Protein AF-A0A0F9I313-F1 (afdb_monomer)

Foldseek 3Di:
DQQQCDDPPQDHRNDHPVCVVVVVDDVVRVVVSVVVSVVSVVVVVVVVVVD

Structure (mmCIF, N/CA/C/O backbone):
data_AF-A0A0F9I313-F1
#
_entry.id   AF-A0A0F9I313-F1
#
loop_
_atom_site.group_PDB
_atom_site.id
_atom_site.type_symbol
_atom_site.label_atom_id
_atom_site.label_alt_id
_atom_site.label_comp_id
_atom_site.label_asym_id
_atom_site.label_entity_id
_atom_site.label_seq_id
_atom_site.pdbx_PDB_ins_code
_atom_site.Cartn_x
_atom_site.Cartn_y
_atom_site.Cartn_z
_atom_site.occupancy
_atom_site.B_iso_or_equiv
_atom_site.auth_seq_id
_atom_site.auth_comp_id
_atom_site.auth_asym_id
_atom_site.auth_atom_id
_atom_site.pdbx_PDB_model_num
ATOM 1 N N . MET A 1 1 ? -11.173 8.665 -2.223 1.00 59.66 1 MET A N 1
ATOM 2 C CA . MET A 1 1 ? -9.707 8.817 -2.087 1.00 59.66 1 MET A CA 1
ATOM 3 C C . MET A 1 1 ? -9.017 7.701 -2.858 1.00 59.66 1 MET A C 1
ATOM 5 O O . MET A 1 1 ? -9.437 6.558 -2.726 1.00 59.66 1 MET A O 1
ATOM 9 N N . ARG A 1 2 ? -8.000 8.029 -3.672 1.00 67.81 2 ARG A N 1
ATOM 10 C CA . ARG A 1 2 ? -7.223 7.067 -4.484 1.00 67.81 2 ARG A CA 1
ATOM 11 C C . ARG A 1 2 ? -6.657 5.860 -3.709 1.00 67.81 2 ARG A C 1
ATOM 13 O O . ARG A 1 2 ? -6.684 4.776 -4.292 1.00 67.81 2 ARG A O 1
ATOM 20 N N . PRO A 1 3 ? -6.208 5.970 -2.439 1.00 79.38 3 PRO A N 1
ATOM 21 C CA . PRO A 1 3 ? -5.647 4.817 -1.731 1.00 79.38 3 PRO A CA 1
ATOM 22 C C . PRO A 1 3 ? -6.588 3.626 -1.595 1.00 79.38 3 PRO A C 1
ATOM 24 O O . PRO A 1 3 ? -6.106 2.499 -1.647 1.00 79.38 3 PRO A O 1
ATOM 27 N N . CYS A 1 4 ? -7.910 3.822 -1.565 1.00 84.00 4 CYS A N 1
ATOM 28 C CA . CYS A 1 4 ? -8.827 2.685 -1.443 1.00 84.00 4 CYS A CA 1
ATOM 29 C C . CYS A 1 4 ? -9.264 2.060 -2.777 1.00 84.00 4 CYS A C 1
ATOM 31 O O . CYS A 1 4 ? -10.033 1.103 -2.791 1.00 84.00 4 CYS A O 1
ATOM 33 N N . THR A 1 5 ? -8.785 2.584 -3.907 1.00 85.50 5 THR A N 1
ATOM 34 C CA . THR A 1 5 ? -9.000 1.993 -5.240 1.00 85.50 5 THR A CA 1
ATOM 35 C C . THR A 1 5 ? -7.716 1.429 -5.844 1.00 85.50 5 THR A C 1
ATOM 37 O O . THR A 1 5 ? -7.785 0.655 -6.795 1.00 85.50 5 THR A O 1
ATOM 40 N N . GLY A 1 6 ? -6.549 1.810 -5.313 1.00 86.88 6 GLY A N 1
ATOM 41 C CA . GLY A 1 6 ? -5.253 1.457 -5.892 1.00 86.88 6 GLY A CA 1
ATOM 42 C C . GLY A 1 6 ? -5.013 2.118 -7.254 1.00 86.88 6 GLY A C 1
ATOM 43 O O . GLY A 1 6 ? -5.712 3.061 -7.643 1.00 86.88 6 GLY A O 1
ATOM 44 N N . ILE A 1 7 ? -4.004 1.627 -7.979 1.00 87.25 7 ILE A N 1
ATOM 45 C CA . ILE A 1 7 ? -3.675 2.039 -9.350 1.00 87.25 7 ILE A CA 1
ATOM 46 C C . ILE A 1 7 ? -3.451 0.794 -10.2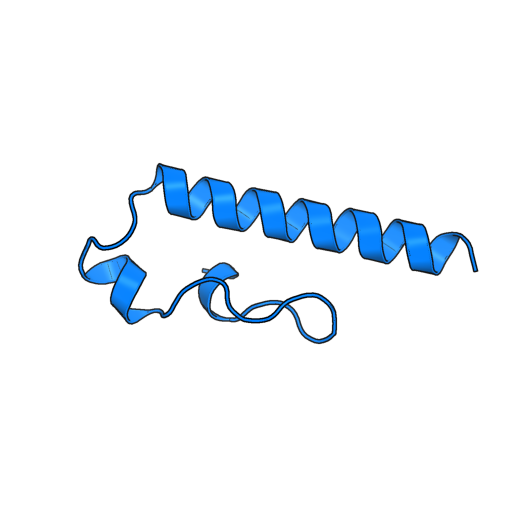01 1.00 87.25 7 ILE A C 1
ATOM 48 O O . ILE A 1 7 ? -2.533 0.013 -9.950 1.00 87.25 7 ILE A O 1
ATOM 52 N N . HIS A 1 8 ? -4.268 0.635 -11.240 1.00 86.81 8 HIS A N 1
ATOM 53 C CA . HIS A 1 8 ? -4.193 -0.516 -12.133 1.00 86.81 8 HIS A CA 1
ATOM 54 C C . HIS A 1 8 ? -2.787 -0.680 -12.734 1.00 86.81 8 HIS A C 1
ATOM 56 O O . HIS A 1 8 ? -2.239 0.262 -13.300 1.00 86.81 8 HIS A O 1
ATOM 62 N N . GLY A 1 9 ? -2.210 -1.877 -12.596 1.00 84.06 9 GLY A N 1
ATOM 63 C CA . GLY A 1 9 ? -0.873 -2.203 -13.103 1.00 84.06 9 GLY A CA 1
ATOM 64 C C . GLY A 1 9 ? 0.302 -1.646 -12.287 1.00 84.06 9 GLY A C 1
ATOM 65 O O . GLY A 1 9 ? 1.441 -1.901 -12.663 1.00 84.06 9 GLY A O 1
ATOM 66 N N . ILE A 1 10 ? 0.049 -0.921 -11.188 1.00 88.31 10 ILE A N 1
ATOM 67 C CA . ILE A 1 10 ? 1.101 -0.359 -10.321 1.00 88.31 10 ILE A CA 1
ATOM 68 C C . ILE A 1 10 ? 0.946 -0.838 -8.873 1.00 88.31 10 ILE A C 1
ATOM 70 O O . ILE A 1 10 ? 1.880 -1.425 -8.336 1.00 88.31 10 ILE A O 1
ATOM 74 N N . CYS A 1 11 ? -0.211 -0.622 -8.232 1.00 86.38 11 CYS A N 1
ATOM 75 C CA . CYS A 1 11 ? -0.430 -1.061 -6.850 1.00 86.38 11 CYS A CA 1
ATOM 76 C C . CYS A 1 11 ? -1.889 -1.469 -6.572 1.00 86.38 11 CYS A C 1
ATOM 78 O O . CYS A 1 11 ? -2.819 -0.862 -7.116 1.00 86.38 11 CYS A O 1
ATOM 80 N N . PRO A 1 12 ? -2.117 -2.467 -5.699 1.00 89.69 12 PRO A N 1
ATOM 81 C CA . PRO A 1 12 ? -3.451 -2.776 -5.198 1.00 89.69 12 PRO A CA 1
ATOM 82 C C . PRO A 1 12 ? -3.981 -1.653 -4.281 1.00 89.69 12 PRO A C 1
ATOM 84 O O . PRO A 1 12 ? -3.229 -0.744 -3.913 1.00 89.69 12 PRO A O 1
ATOM 87 N N . PRO A 1 13 ? -5.272 -1.689 -3.905 1.00 90.81 13 PRO A N 1
ATOM 88 C CA . PRO A 1 13 ? -5.812 -0.813 -2.869 1.00 90.81 13 PRO A CA 1
ATOM 89 C C . PRO A 1 13 ? -5.015 -0.930 -1.564 1.00 90.81 13 PRO A C 1
ATOM 91 O O . PRO A 1 13 ? -4.730 -2.036 -1.111 1.00 90.81 13 PRO A O 1
ATOM 94 N N . LEU A 1 14 ? -4.678 0.213 -0.967 1.00 88.50 14 LEU A N 1
ATOM 95 C CA . LEU A 1 14 ? -3.960 0.321 0.308 1.00 88.50 14 LEU A CA 1
ATOM 96 C C . LEU A 1 14 ? -4.905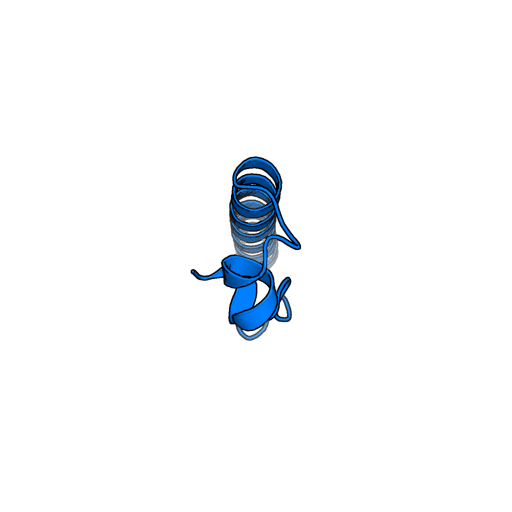 0.382 1.516 1.00 88.50 14 LEU A C 1
ATOM 98 O O . LEU A 1 14 ? -4.476 0.137 2.635 1.00 88.50 14 LEU A O 1
ATOM 102 N N . CYS A 1 15 ? -6.179 0.698 1.287 1.00 87.75 15 CYS A N 1
ATOM 103 C CA . CYS A 1 15 ? -7.233 0.730 2.300 1.00 87.75 15 CYS A CA 1
ATOM 104 C C . CYS A 1 15 ? -8.555 0.235 1.720 1.00 87.75 15 CYS A C 1
ATOM 106 O O . CYS A 1 15 ? -8.764 0.230 0.504 1.00 87.75 15 CYS A O 1
ATOM 108 N N . LYS A 1 16 ? -9.496 -0.124 2.585 1.00 87.50 16 LYS A N 1
ATOM 109 C CA . LYS A 1 16 ? -10.915 -0.214 2.239 1.00 87.50 16 LYS A CA 1
ATOM 110 C C . LYS A 1 16 ? -11.596 1.105 2.565 1.00 87.50 16 LYS A C 1
ATOM 112 O O . LYS A 1 16 ? -11.237 1.807 3.500 1.00 87.50 16 LYS A O 1
ATOM 117 N N . TRP A 1 17 ? -12.648 1.426 1.819 1.00 85.31 17 TRP A N 1
ATOM 118 C CA . TRP A 1 17 ? -13.399 2.664 2.046 1.00 85.31 17 TRP A CA 1
ATOM 119 C C . TRP A 1 17 ? -14.054 2.730 3.438 1.00 85.31 17 TRP A C 1
ATOM 121 O O . TRP A 1 17 ? -14.187 3.813 4.000 1.00 85.31 17 TRP A O 1
ATOM 131 N N . ALA A 1 18 ? -14.433 1.579 4.006 1.00 87.25 18 ALA A N 1
ATOM 132 C CA . ALA A 1 18 ? -14.965 1.500 5.366 1.00 87.25 18 ALA A CA 1
ATOM 133 C C . ALA A 1 18 ? -13.942 1.978 6.414 1.00 87.25 18 ALA A C 1
ATOM 135 O O . ALA A 1 18 ? -14.302 2.758 7.289 1.00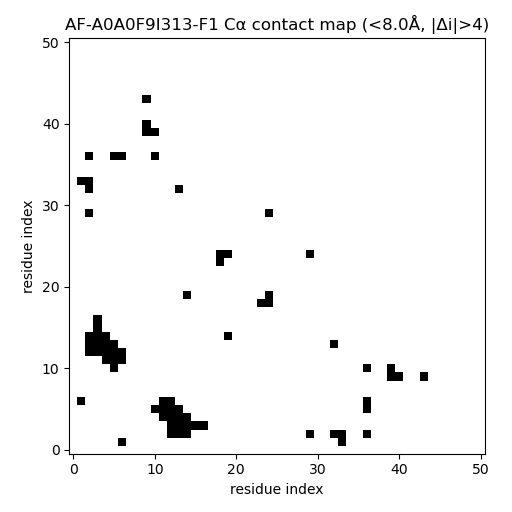 87.25 18 ALA A O 1
ATOM 136 N N . GLU A 1 19 ? -12.668 1.620 6.227 1.00 87.12 19 GLU A N 1
ATOM 137 C CA . GLU A 1 19 ? -11.559 1.901 7.154 1.00 87.12 19 GLU A CA 1
ATOM 138 C C . GLU A 1 19 ? -11.193 3.400 7.220 1.00 87.12 19 GLU A C 1
ATOM 140 O O . GLU A 1 19 ? -10.514 3.859 8.134 1.00 87.12 19 GLU A O 1
ATOM 145 N N . LEU A 1 20 ? -11.644 4.194 6.240 1.00 83.81 20 LEU A N 1
ATOM 146 C CA . LEU A 1 20 ? -11.479 5.652 6.249 1.00 83.81 20 LEU A CA 1
ATOM 147 C C . LEU A 1 20 ? -12.552 6.378 7.065 1.00 83.81 20 LEU A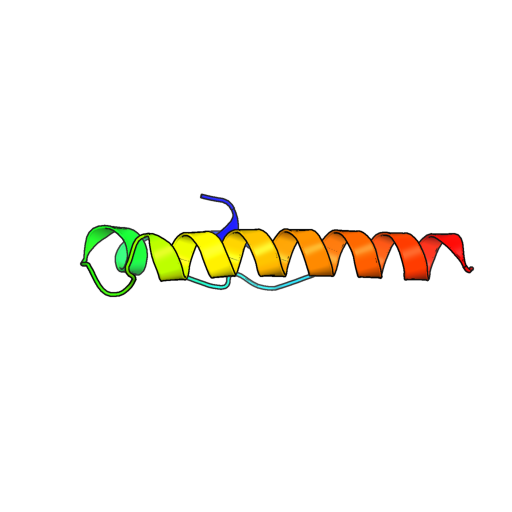 C 1
ATOM 149 O O . LEU A 1 20 ? -12.366 7.540 7.412 1.00 83.81 20 LEU A O 1
ATOM 153 N N . ASN A 1 21 ? -13.694 5.733 7.311 1.00 84.94 21 ASN A N 1
ATOM 154 C CA . ASN A 1 21 ? -14.844 6.354 7.972 1.00 84.94 21 ASN A CA 1
ATOM 155 C C . ASN A 1 21 ? -15.093 5.794 9.376 1.00 84.94 21 ASN A C 1
ATOM 157 O O . ASN A 1 21 ? -15.837 6.397 10.144 1.00 84.94 21 ASN A O 1
ATOM 161 N N . ASP A 1 22 ? -14.495 4.652 9.708 1.00 87.50 22 ASP A N 1
ATOM 162 C CA . ASP A 1 22 ? -14.603 4.015 11.023 1.00 87.50 22 ASP A CA 1
ATOM 163 C C . ASP A 1 22 ? -13.497 4.447 12.005 1.00 87.50 22 ASP A C 1
ATOM 165 O O . ASP A 1 22 ? -13.523 4.054 13.170 1.00 87.50 22 ASP A O 1
ATOM 169 N N . GLY A 1 23 ? -12.557 5.287 11.553 1.00 85.69 23 GLY A N 1
ATOM 170 C CA . GLY A 1 23 ? -11.440 5.787 12.355 1.00 85.69 23 GLY A CA 1
ATOM 171 C C . GLY A 1 23 ? -10.250 4.831 12.452 1.00 85.69 23 GLY A C 1
ATOM 172 O O . GLY A 1 23 ? -9.361 5.074 13.264 1.00 85.69 23 GLY A O 1
ATOM 173 N N . THR A 1 24 ? -10.205 3.768 11.639 1.00 90.56 24 THR A N 1
ATOM 174 C CA . THR A 1 24 ? -9.060 2.841 11.577 1.00 90.56 24 THR A CA 1
ATOM 175 C C . THR A 1 24 ? -7.768 3.551 11.177 1.00 90.56 24 THR A C 1
ATOM 177 O O . THR A 1 24 ? -6.698 3.196 11.668 1.00 90.56 24 THR A O 1
ATOM 180 N N . TYR A 1 25 ? -7.865 4.562 10.311 1.00 89.69 25 TYR A N 1
ATOM 181 C CA . TYR A 1 25 ? -6.732 5.364 9.855 1.00 89.69 25 TYR A CA 1
ATOM 182 C C . TYR A 1 25 ? -6.882 6.832 10.243 1.00 89.69 25 TYR A C 1
ATOM 184 O O . TYR A 1 25 ? -7.956 7.424 10.105 1.00 89.69 25 TYR A O 1
ATOM 192 N N . SER A 1 26 ? -5.776 7.424 10.686 1.00 91.06 26 SER A N 1
ATOM 193 C CA . SER A 1 26 ? -5.665 8.864 10.901 1.00 91.06 26 SER A CA 1
ATOM 194 C C . SER A 1 26 ? -5.532 9.617 9.569 1.00 91.06 26 SER A C 1
ATOM 196 O O . SER A 1 26 ? -5.285 9.020 8.517 1.00 91.06 26 SER A O 1
ATOM 198 N N . LEU A 1 27 ? -5.693 10.944 9.584 1.00 89.62 27 LEU A N 1
ATOM 199 C CA . LEU A 1 27 ? -5.486 11.748 8.371 1.00 89.62 27 LEU A CA 1
ATOM 200 C C . LEU A 1 27 ? -4.026 11.684 7.905 1.00 89.62 27 LEU A C 1
ATOM 202 O O . LEU A 1 27 ? -3.771 11.697 6.702 1.00 89.62 27 LEU A O 1
ATOM 206 N N . GLU A 1 28 ? -3.095 11.558 8.847 1.00 92.12 28 GLU A N 1
ATOM 207 C CA . GLU A 1 28 ? -1.667 11.385 8.609 1.00 92.12 28 GLU A CA 1
ATOM 208 C C . GLU A 1 28 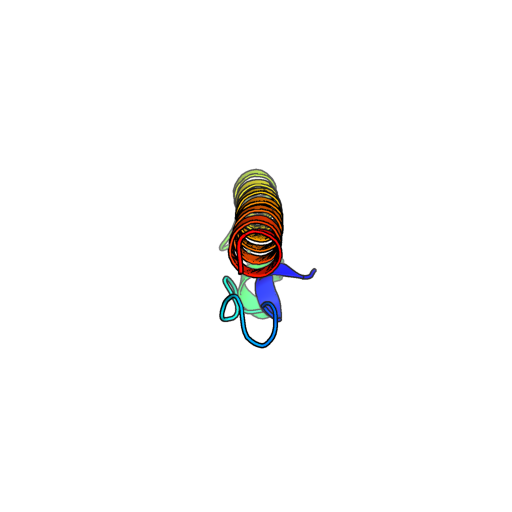? -1.374 10.058 7.893 1.00 92.12 28 GLU A C 1
ATOM 210 O O . GLU A 1 28 ? -0.620 10.032 6.918 1.00 92.12 28 GLU A O 1
ATOM 215 N N . ASP A 1 29 ? -2.026 8.964 8.303 1.00 90.56 29 ASP A N 1
ATOM 216 C CA . ASP A 1 29 ? -1.901 7.664 7.627 1.00 90.56 29 ASP A CA 1
ATOM 217 C C . ASP A 1 29 ? -2.418 7.741 6.187 1.00 90.56 29 ASP A C 1
ATOM 219 O O . ASP A 1 29 ? -1.793 7.253 5.241 1.00 90.56 29 ASP A O 1
ATOM 223 N N . VAL A 1 30 ? -3.554 8.415 6.000 1.00 88.81 30 VAL A N 1
ATOM 224 C CA . VAL A 1 30 ? -4.151 8.624 4.679 1.00 88.81 30 VAL A CA 1
ATOM 225 C C . VAL A 1 30 ? -3.248 9.480 3.796 1.00 88.81 30 VAL A C 1
ATOM 227 O O . VAL A 1 30 ? -3.119 9.205 2.598 1.00 88.81 30 VAL A O 1
ATOM 230 N N . GLU A 1 31 ? -2.605 10.504 4.351 1.00 91.62 31 GLU A N 1
ATOM 231 C CA . GLU A 1 31 ? -1.620 11.305 3.632 1.00 91.62 31 GLU A CA 1
ATOM 232 C C . GLU A 1 31 ? -0.423 10.450 3.205 1.00 91.62 31 GLU A C 1
ATOM 234 O O . GLU A 1 31 ? -0.063 10.457 2.023 1.00 91.62 31 GLU A O 1
ATOM 239 N N . MET A 1 32 ? 0.127 9.648 4.120 1.00 92.75 32 MET A N 1
ATOM 240 C CA . MET A 1 32 ? 1.227 8.731 3.830 1.00 92.75 32 MET A CA 1
ATOM 241 C C . MET A 1 32 ? 0.868 7.785 2.679 1.00 92.75 32 MET A C 1
ATOM 243 O O . MET A 1 32 ? 1.640 7.663 1.727 1.00 92.75 32 MET A O 1
ATOM 247 N N . PHE A 1 33 ? -0.334 7.198 2.676 1.00 91.88 33 PHE A N 1
ATOM 248 C CA . PHE A 1 33 ? -0.782 6.347 1.569 1.00 91.88 33 PHE A CA 1
ATOM 249 C C . PHE A 1 33 ? -0.810 7.091 0.229 1.00 91.88 33 PHE A C 1
ATOM 251 O O . PHE A 1 33 ? -0.389 6.546 -0.794 1.00 91.88 33 PHE A O 1
ATOM 258 N N . ASN A 1 34 ? -1.268 8.345 0.213 1.00 90.06 34 ASN A N 1
ATOM 259 C CA . ASN A 1 34 ? -1.259 9.155 -1.006 1.00 90.06 34 ASN A CA 1
ATOM 260 C C . ASN A 1 34 ? 0.172 9.456 -1.480 1.00 90.06 34 ASN A C 1
ATOM 262 O O . ASN A 1 34 ? 0.445 9.369 -2.680 1.00 90.06 34 ASN A O 1
ATOM 266 N N . GLN A 1 35 ? 1.091 9.769 -0.563 1.00 93.06 35 GLN A N 1
ATOM 267 C CA . GLN A 1 35 ? 2.497 10.014 -0.891 1.00 93.06 35 GLN A CA 1
ATOM 268 C C . GLN A 1 35 ? 3.170 8.752 -1.454 1.00 93.06 35 GLN A C 1
ATOM 270 O O . GLN A 1 35 ? 3.798 8.819 -2.513 1.00 93.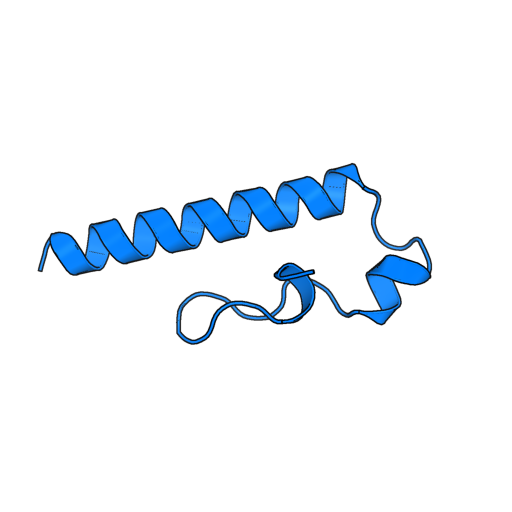06 35 GLN A O 1
ATOM 275 N N . THR A 1 36 ? 2.962 7.584 -0.835 1.00 91.94 36 THR A N 1
ATOM 276 C CA . THR A 1 36 ? 3.494 6.303 -1.330 1.00 91.94 36 THR A CA 1
ATOM 277 C C . THR A 1 36 ? 2.974 5.981 -2.731 1.00 91.94 36 THR A C 1
ATOM 279 O O . THR A 1 36 ? 3.745 5.585 -3.603 1.00 91.94 36 THR A O 1
ATOM 282 N N . MET A 1 37 ? 1.682 6.198 -2.998 1.00 91.75 37 MET A N 1
ATOM 283 C CA . MET A 1 37 ? 1.125 6.000 -4.340 1.00 91.75 37 MET A CA 1
ATOM 284 C C . MET A 1 37 ? 1.753 6.924 -5.381 1.00 91.75 37 MET A C 1
ATOM 286 O O . MET A 1 37 ? 2.027 6.485 -6.497 1.00 91.75 37 MET A O 1
ATOM 290 N N . ASN A 1 38 ? 1.992 8.189 -5.037 1.00 92.69 38 ASN A N 1
ATOM 291 C CA . ASN A 1 38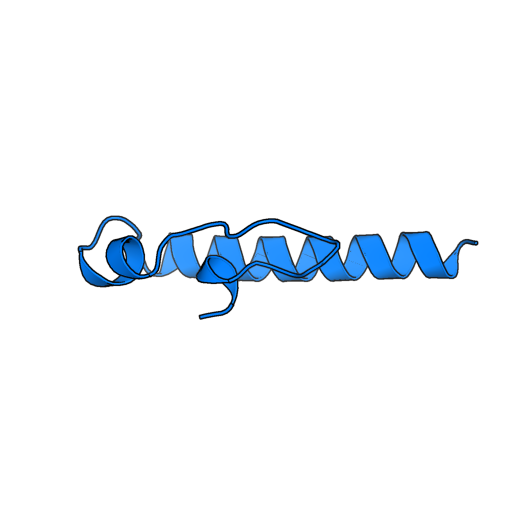 ? 2.656 9.123 -5.942 1.00 92.69 38 ASN A CA 1
ATOM 292 C C . ASN A 1 38 ? 4.093 8.683 -6.246 1.00 92.69 38 ASN A C 1
ATOM 294 O O . ASN A 1 38 ? 4.498 8.734 -7.409 1.00 92.69 38 ASN A O 1
ATOM 298 N N . GLN A 1 39 ? 4.819 8.184 -5.242 1.00 92.25 39 GLN A N 1
ATOM 299 C CA . GLN A 1 39 ? 6.162 7.641 -5.430 1.00 92.25 39 GLN A CA 1
ATOM 300 C C . GLN A 1 39 ? 6.152 6.429 -6.372 1.00 92.25 39 GLN A C 1
ATOM 302 O O . GLN A 1 39 ? 6.886 6.415 -7.355 1.00 92.25 39 GLN A O 1
ATOM 307 N N . MET A 1 40 ? 5.245 5.467 -6.164 1.00 90.50 40 MET A N 1
ATOM 308 C CA . MET A 1 40 ? 5.135 4.286 -7.032 1.00 90.50 40 MET A CA 1
ATOM 309 C C . MET A 1 40 ? 4.832 4.647 -8.496 1.00 90.50 40 MET A C 1
ATOM 311 O O . MET A 1 40 ? 5.340 4.008 -9.415 1.00 90.50 40 MET A O 1
ATOM 315 N N . ILE A 1 41 ? 4.030 5.691 -8.742 1.00 91.56 41 ILE A N 1
ATOM 316 C CA . ILE A 1 41 ? 3.790 6.198 -10.104 1.00 91.56 41 ILE A CA 1
ATOM 317 C C . ILE A 1 41 ? 5.067 6.793 -10.700 1.00 91.56 41 ILE A C 1
ATOM 319 O O . ILE A 1 41 ? 5.334 6.586 -11.885 1.00 91.56 41 ILE A O 1
ATOM 323 N N . ALA A 1 42 ? 5.814 7.576 -9.918 1.00 92.69 42 ALA A N 1
ATOM 324 C CA . ALA A 1 42 ? 7.053 8.193 -10.374 1.00 92.69 42 ALA A CA 1
ATOM 325 C C . ALA A 1 42 ? 8.086 7.121 -10.751 1.00 92.69 42 ALA A C 1
ATOM 327 O O . ALA A 1 42 ? 8.634 7.169 -11.853 1.00 92.69 42 ALA A O 1
ATOM 328 N N . ASP A 1 43 ? 8.250 6.109 -9.901 1.00 91.44 43 ASP A N 1
ATOM 329 C CA . ASP A 1 43 ? 9.166 4.990 -10.128 1.00 91.44 43 ASP A CA 1
ATOM 330 C C . ASP A 1 43 ? 8.750 4.166 -11.351 1.00 91.44 43 ASP A C 1
ATOM 332 O O . ASP A 1 43 ? 9.578 3.855 -12.209 1.00 91.44 43 ASP A O 1
ATOM 336 N N . TYR A 1 44 ? 7.451 3.876 -11.497 1.00 91.12 44 TYR A N 1
ATOM 337 C CA . TYR A 1 44 ? 6.926 3.196 -12.681 1.00 91.12 44 TYR A CA 1
ATOM 338 C C . TYR A 1 44 ? 7.250 3.976 -13.960 1.00 91.12 44 TYR A C 1
ATOM 340 O O . TYR A 1 44 ? 7.806 3.413 -14.904 1.00 91.12 44 TYR A O 1
ATOM 348 N N . LYS A 1 45 ? 6.976 5.286 -13.987 1.00 91.25 45 LYS A N 1
ATOM 349 C CA . LYS A 1 45 ? 7.291 6.145 -15.139 1.00 91.25 45 LYS A CA 1
ATOM 350 C C . LYS A 1 45 ? 8.784 6.161 -15.449 1.00 91.25 45 LYS A C 1
ATOM 352 O O . LYS A 1 45 ? 9.146 6.053 -16.616 1.00 91.25 45 LYS A O 1
ATOM 357 N N . ALA A 1 46 ? 9.636 6.254 -14.430 1.00 91.44 46 ALA A N 1
ATOM 358 C CA . ALA A 1 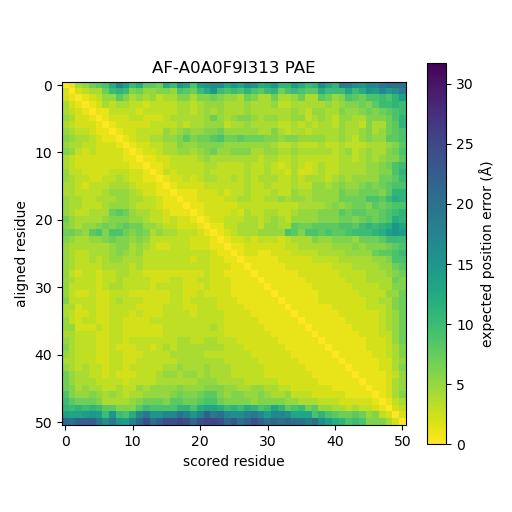46 ? 11.082 6.194 -14.603 1.00 91.44 46 ALA A CA 1
ATOM 359 C C . ALA A 1 46 ? 11.528 4.836 -15.175 1.00 91.44 46 ALA A C 1
ATOM 361 O O . ALA A 1 46 ? 12.376 4.795 -16.062 1.00 91.44 46 ALA A O 1
ATOM 362 N N . SER A 1 47 ? 10.935 3.725 -14.728 1.00 87.88 47 SER A N 1
ATOM 363 C CA . SER A 1 47 ? 11.259 2.387 -15.245 1.00 87.88 47 SER A CA 1
ATOM 364 C C . SER A 1 47 ? 10.840 2.184 -16.704 1.00 87.88 47 SER A C 1
ATOM 366 O O . SER A 1 47 ? 11.559 1.541 -17.464 1.00 87.88 47 SER A O 1
ATOM 368 N N . VAL A 1 48 ? 9.700 2.753 -17.111 1.00 88.81 48 VAL A N 1
ATOM 369 C CA . VAL A 1 48 ? 9.197 2.664 -18.490 1.00 88.81 48 VAL A CA 1
ATOM 370 C C . VAL A 1 48 ? 9.963 3.603 -19.419 1.00 88.81 48 VAL A C 1
ATOM 372 O O . VAL A 1 48 ? 10.200 3.246 -20.564 1.00 88.81 48 VAL A O 1
ATOM 375 N N . ALA A 1 49 ? 10.376 4.778 -18.939 1.00 81.81 49 ALA A N 1
ATOM 376 C CA . ALA A 1 49 ? 11.152 5.736 -19.728 1.00 81.81 49 ALA A CA 1
ATOM 377 C C . ALA A 1 49 ? 12.605 5.291 -19.985 1.00 81.81 49 ALA A C 1
ATOM 379 O O . ALA A 1 49 ? 13.218 5.758 -20.937 1.00 81.81 49 ALA A O 1
ATOM 380 N N . ASN A 1 50 ? 13.155 4.403 -19.149 1.00 63.22 50 ASN A N 1
ATOM 381 C CA . ASN A 1 50 ? 14.494 3.823 -19.321 1.00 63.22 50 ASN A CA 1
ATOM 382 C C . ASN A 1 50 ? 14.504 2.539 -20.184 1.00 63.22 50 ASN A C 1
ATOM 384 O O . ASN A 1 50 ? 15.490 1.801 -20.165 1.00 63.22 50 ASN A O 1
ATOM 388 N N . LYS A 1 51 ? 13.413 2.248 -20.900 1.00 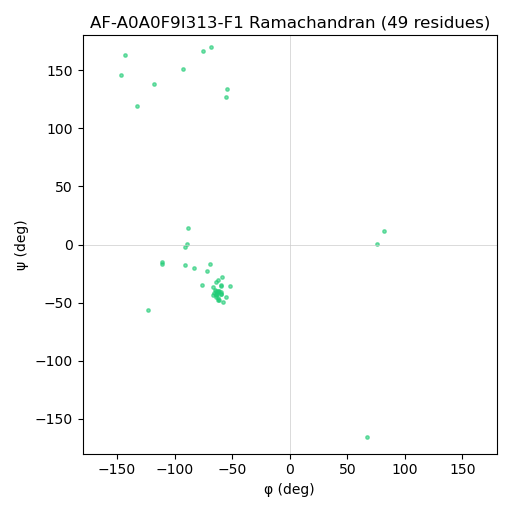53.16 51 LYS A N 1
ATOM 389 C CA . LYS A 1 51 ? 13.264 1.108 -21.815 1.00 53.16 51 LYS A CA 1
ATOM 390 C C . LYS A 1 51 ? 13.197 1.579 -23.260 1.00 53.16 51 LYS A C 1
ATOM 392 O O . LYS A 1 51 ? 13.761 0.856 -24.108 1.00 53.16 51 LYS A O 1
#

Secondary structure (DSSP, 8-state):
-GGGT-BTTTB--SS-TGGGTSSSS-HHHHHHHHHHHHHHHHHHHHHHHT-

pLDDT: mean 86.61, std 8.2, range [53.16, 93.06]

Radius of gyration: 12.53 Å; Cα contacts (8 Å, |Δi|>4): 37; chains: 1; bounding box: 30×14×34 Å

Organism: NCBI:txid412755

Solvent-accessible surface area (backbone atoms only — not comparable to full-atom values): 3091 Å² total; per-residue (Å²): 115,64,43,45,68,32,42,92,98,78,44,72,51,78,43,54,72,65,43,68,74,72,63,77,46,54,75,66,55,53,47,49,46,50,52,53,53,52,48,53,52,52,53,49,52,54,59,60,72,76,106

Mean predicted aligned error: 4.4 Å

Sequence (51 aa):
MRPCTGIHGICPPLCKWAELNDGTYSLEDVEMFNQTMNQMIADYKASVANK